Protein AF-A0A531MGF4-F1 (afdb_monomer)

Radius of gyration: 29.0 Å; Cα contacts (8 Å, |Δi|>4): 27; chains: 1; bounding box: 57×48×81 Å

Sequence (120 aa):
MGFFDFGTIFFLIAAVVIFFQLRNVLGRRTGSERPPFDPYTAARTDKDATQKPENVVSLPRKRLPGEAAPADAYAAIDAFAKPDTDLNKGLRAIKDNDPSFDPKGFVDGAKMAYEMIVMA

pLDDT: mean 77.33, std 18.38, range [39.91, 96.94]

Solvent-accessible surface area (backbone atoms only — not comparable to full-atom values): 7934 Å² total; per-residue (Å²): 142,87,85,82,46,71,67,61,54,51,52,51,53,51,51,53,52,51,54,53,48,52,58,58,56,80,68,54,76,73,86,74,69,72,76,77,85,66,80,72,73,77,61,76,81,74,76,95,73,81,93,74,84,82,80,76,73,75,68,84,70,80,75,63,94,84,69,79,69,61,77,72,79,46,45,70,47,48,75,72,30,59,76,92,36,72,67,26,53,53,54,49,57,49,34,76,77,35,83,82,65,49,73,65,65,49,52,56,51,50,52,54,51,51,52,54,61,72,74,100

Foldseek 3Di:
DDDVPPVVVVVVVVVVVVVVVVVVVVPDPPPPPDPPPDPPVVPPPDDPDDDDDDPCPPDPDLDDPPDDDDPVQLPQLCVVDPPPDPSSVVQVVVCNVPVVDHPVVVVVVVVVVVVVVVVD

Mean predicted aligned error: 19.96 Å

Structure (mmCIF, N/CA/C/O backbone):
data_AF-A0A531MGF4-F1
#
_entry.id   AF-A0A531MGF4-F1
#
loop_
_atom_site.group_PDB
_atom_site.id
_atom_site.type_symbol
_atom_site.label_atom_id
_atom_site.label_alt_id
_atom_site.label_comp_id
_atom_site.label_asym_id
_atom_site.label_entity_id
_atom_site.label_seq_id
_atom_site.pdbx_PDB_ins_code
_atom_site.Cartn_x
_atom_site.Cartn_y
_atom_site.Cartn_z
_atom_site.occupancy
_atom_site.B_iso_or_equiv
_atom_site.auth_seq_id
_atom_site.auth_comp_id
_atom_site.auth_asym_id
_atom_site.auth_atom_id
_atom_site.pdbx_PDB_model_num
ATOM 1 N N . MET A 1 1 ? 39.529 -25.873 -45.473 1.00 54.56 1 MET A N 1
ATOM 2 C CA . MET A 1 1 ? 40.496 -25.569 -44.395 1.00 54.56 1 MET A CA 1
ATOM 3 C C . MET A 1 1 ? 40.738 -24.071 -44.405 1.00 54.56 1 MET A C 1
ATOM 5 O O . MET A 1 1 ? 41.550 -23.615 -45.191 1.00 54.56 1 MET A O 1
ATOM 9 N N . GLY A 1 2 ? 39.986 -23.309 -43.615 1.00 63.53 2 GLY A N 1
ATOM 10 C CA . GLY A 1 2 ? 40.186 -21.861 -43.521 1.00 63.53 2 GLY A CA 1
ATOM 11 C C . GLY A 1 2 ? 38.894 -21.138 -43.194 1.00 63.53 2 GLY A C 1
ATOM 12 O O . GLY A 1 2 ? 38.211 -20.722 -44.111 1.00 63.53 2 GLY A O 1
ATOM 13 N N . PHE A 1 3 ? 38.552 -21.039 -41.907 1.00 57.94 3 PHE A N 1
ATOM 14 C CA . PHE A 1 3 ? 37.487 -20.142 -41.425 1.00 57.94 3 PHE A CA 1
ATOM 15 C C . PHE A 1 3 ? 37.781 -19.581 -40.020 1.00 57.94 3 PHE A C 1
ATOM 17 O O . PHE A 1 3 ? 36.879 -19.147 -39.314 1.00 57.94 3 PHE A O 1
ATOM 24 N N . PHE A 1 4 ? 39.055 -19.572 -39.616 1.00 64.19 4 PHE A N 1
ATOM 25 C CA . PHE A 1 4 ? 39.539 -18.750 -38.505 1.00 64.19 4 PHE A CA 1
ATOM 26 C C . PHE A 1 4 ? 40.368 -17.615 -39.097 1.00 64.19 4 PHE A C 1
ATOM 28 O O . PHE A 1 4 ? 41.588 -17.575 -38.961 1.00 64.19 4 PHE A O 1
ATOM 35 N N . ASP A 1 5 ? 39.695 -16.738 -39.839 1.00 77.56 5 ASP A N 1
ATOM 36 C CA . ASP A 1 5 ? 40.321 -15.520 -40.332 1.00 77.56 5 ASP A CA 1
ATOM 37 C C . ASP A 1 5 ? 40.603 -14.579 -39.159 1.00 77.56 5 ASP A C 1
ATOM 39 O O . ASP A 1 5 ? 39.842 -14.525 -38.183 1.00 77.56 5 ASP A O 1
ATOM 43 N N . PHE A 1 6 ? 41.683 -13.804 -39.263 1.00 81.19 6 PHE A N 1
ATOM 44 C CA . PHE A 1 6 ? 42.061 -12.829 -38.234 1.00 81.19 6 PHE A CA 1
ATOM 45 C C . PHE A 1 6 ? 40.904 -11.878 -37.888 1.00 81.19 6 PHE A C 1
ATOM 47 O O . PHE A 1 6 ? 40.739 -11.510 -36.725 1.00 81.19 6 PHE A O 1
ATOM 54 N N . GLY A 1 7 ? 40.055 -11.547 -38.868 1.00 87.38 7 GLY A N 1
ATOM 55 C CA . GLY A 1 7 ? 38.846 -10.751 -38.655 1.00 87.38 7 GLY A CA 1
ATOM 56 C C . GLY A 1 7 ? 37.841 -11.419 -37.713 1.00 87.38 7 GLY A C 1
ATOM 57 O O . GLY A 1 7 ? 37.365 -10.788 -36.772 1.00 87.38 7 GLY A O 1
ATOM 58 N N . THR A 1 8 ? 37.552 -12.708 -37.899 1.00 86.94 8 THR A N 1
ATOM 59 C CA . THR A 1 8 ? 36.603 -13.454 -37.055 1.00 86.94 8 THR A CA 1
ATOM 60 C C . THR A 1 8 ? 37.102 -13.563 -35.616 1.00 86.94 8 THR A C 1
ATOM 62 O O . THR A 1 8 ? 36.329 -13.383 -34.677 1.00 86.94 8 THR A O 1
ATOM 65 N N . ILE A 1 9 ? 38.405 -13.793 -35.434 1.00 89.00 9 ILE A N 1
ATOM 66 C CA . ILE A 1 9 ? 39.040 -13.849 -34.109 1.00 89.00 9 ILE A CA 1
ATOM 67 C C . ILE A 1 9 ? 38.978 -12.479 -33.423 1.00 89.00 9 ILE A C 1
ATOM 69 O O . ILE A 1 9 ? 38.635 -12.399 -32.244 1.00 89.00 9 ILE A O 1
ATOM 73 N N . PHE A 1 10 ? 39.241 -11.396 -34.160 1.00 92.56 10 PHE A N 1
ATOM 74 C CA . PHE A 1 10 ? 39.145 -10.034 -33.637 1.00 92.56 10 PHE A CA 1
ATOM 75 C C . PHE A 1 10 ? 37.727 -9.698 -33.157 1.00 92.56 10 PHE A C 1
ATOM 77 O O . PHE A 1 10 ? 37.557 -9.213 -32.038 1.00 92.56 10 PHE A O 1
ATOM 84 N N . PHE A 1 11 ? 36.699 -10.016 -33.951 1.00 92.19 11 PHE A N 1
ATOM 85 C CA . PHE A 1 11 ? 35.303 -9.802 -33.556 1.00 92.19 11 PHE A CA 1
ATOM 86 C C . PHE A 1 11 ? 34.894 -10.639 -32.342 1.00 92.19 11 PHE A C 1
ATOM 88 O O . PHE A 1 11 ? 34.156 -10.149 -31.491 1.00 92.19 11 PHE A O 1
ATOM 95 N N . LEU A 1 12 ? 35.396 -11.870 -32.223 1.00 93.81 12 LEU A N 1
ATOM 96 C CA . LEU A 1 12 ? 35.131 -12.727 -31.069 1.00 93.81 12 LEU A CA 1
ATOM 97 C C . LEU A 1 12 ? 35.726 -12.117 -29.791 1.00 93.81 12 LEU A C 1
ATOM 99 O O . LEU A 1 12 ? 35.028 -11.986 -28.786 1.00 93.81 12 LEU A O 1
ATOM 103 N N . ILE A 1 13 ? 36.980 -11.659 -29.845 1.00 94.62 13 ILE A N 1
ATOM 104 C CA . ILE A 1 13 ? 37.631 -10.973 -28.720 1.00 94.62 13 ILE A CA 1
ATOM 105 C C . ILE A 1 13 ? 36.874 -9.686 -28.364 1.00 94.62 13 ILE A C 1
ATOM 107 O O . ILE A 1 13 ? 36.563 -9.465 -27.194 1.00 94.62 13 ILE A O 1
ATOM 111 N N . ALA A 1 14 ? 36.520 -8.862 -29.356 1.00 95.44 14 ALA A N 1
ATOM 112 C CA . ALA A 1 14 ? 35.760 -7.632 -29.139 1.00 95.44 14 ALA A CA 1
ATOM 113 C C . ALA A 1 14 ? 34.397 -7.904 -28.480 1.00 95.44 14 ALA A C 1
ATOM 115 O O . ALA A 1 14 ? 34.033 -7.227 -27.518 1.00 95.44 14 ALA A O 1
ATOM 116 N N . ALA A 1 15 ? 33.671 -8.928 -28.937 1.00 94.81 15 ALA A N 1
ATOM 117 C CA . ALA A 1 15 ? 32.393 -9.328 -28.355 1.00 94.81 15 ALA A CA 1
ATOM 118 C C . ALA A 1 15 ? 32.539 -9.725 -26.877 1.00 94.81 15 ALA A C 1
ATOM 120 O O . ALA A 1 15 ? 31.775 -9.251 -26.037 1.00 94.81 15 ALA A O 1
ATOM 121 N N . VAL A 1 16 ? 33.550 -10.530 -26.535 1.00 94.44 16 VAL A N 1
ATOM 122 C CA . VAL A 1 16 ? 33.825 -10.934 -25.143 1.00 94.44 16 VAL A CA 1
ATOM 123 C C . VAL A 1 16 ? 34.143 -9.722 -24.262 1.00 94.44 16 VAL A C 1
ATOM 125 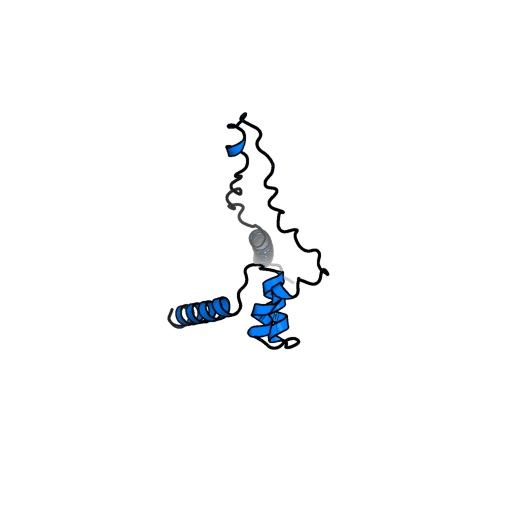O O . VAL A 1 16 ? 33.606 -9.610 -23.158 1.00 94.44 16 VAL A O 1
ATOM 128 N N . VAL A 1 17 ? 34.963 -8.787 -24.749 1.00 93.25 17 VAL A N 1
ATOM 129 C CA . VAL A 1 17 ? 35.316 -7.558 -24.019 1.00 93.25 17 VAL A CA 1
ATOM 130 C C . VAL A 1 17 ? 34.081 -6.694 -23.756 1.00 93.25 17 VAL A C 1
ATOM 132 O O . VAL A 1 17 ? 33.887 -6.246 -22.625 1.00 93.25 17 VAL A O 1
ATOM 135 N N . ILE A 1 18 ? 33.216 -6.507 -24.757 1.00 92.31 18 ILE A N 1
ATOM 136 C CA . ILE A 1 18 ? 31.967 -5.743 -24.617 1.00 92.31 18 ILE A CA 1
ATOM 137 C C . ILE A 1 18 ? 31.054 -6.389 -23.568 1.00 92.31 18 ILE A C 1
ATOM 139 O O . ILE A 1 18 ? 30.588 -5.703 -22.658 1.00 92.31 18 ILE A O 1
ATOM 143 N N . PHE A 1 19 ? 30.838 -7.707 -23.629 1.00 92.50 19 PHE A N 1
ATOM 144 C CA . PHE A 1 19 ? 30.024 -8.423 -22.639 1.00 92.50 19 PHE A CA 1
ATOM 145 C C . PHE A 1 19 ? 30.577 -8.282 -21.214 1.00 92.50 19 PHE A C 1
ATOM 147 O O . PHE A 1 19 ? 29.818 -8.044 -20.270 1.00 92.50 19 PHE A O 1
ATOM 154 N N . PHE A 1 20 ? 31.897 -8.383 -21.047 1.00 89.50 20 PHE A N 1
ATOM 155 C CA . PHE A 1 20 ? 32.544 -8.215 -19.747 1.00 89.50 20 PHE A CA 1
ATOM 156 C C . PHE A 1 20 ? 32.405 -6.780 -19.217 1.00 89.50 20 PHE A C 1
ATOM 158 O O . PHE A 1 20 ? 32.139 -6.570 -18.031 1.00 89.50 20 PHE A O 1
ATOM 165 N N . GLN A 1 21 ? 32.519 -5.783 -20.096 1.00 84.25 21 GLN A N 1
ATOM 166 C CA . GLN A 1 21 ? 32.358 -4.376 -19.743 1.00 84.25 21 GLN A CA 1
ATOM 167 C C . GLN A 1 21 ? 30.913 -4.055 -19.339 1.00 84.25 21 GLN A C 1
ATOM 169 O O . GLN A 1 21 ? 30.702 -3.437 -18.296 1.00 84.25 21 GLN A O 1
ATOM 174 N N . LEU A 1 22 ? 29.919 -4.553 -20.080 1.00 86.69 22 LEU A N 1
ATOM 175 C CA . LEU A 1 22 ? 28.500 -4.421 -19.731 1.00 86.69 22 LEU A CA 1
ATOM 176 C C . LEU A 1 22 ? 28.192 -5.056 -18.370 1.00 86.69 22 LEU A C 1
ATOM 178 O O . LEU A 1 22 ? 27.515 -4.446 -17.540 1.00 86.69 22 LEU A O 1
ATOM 182 N N . ARG A 1 23 ? 28.750 -6.242 -18.090 1.00 82.06 23 ARG A N 1
ATOM 183 C CA . ARG A 1 23 ? 28.609 -6.896 -16.780 1.00 82.06 23 ARG A CA 1
ATOM 184 C C . ARG A 1 23 ? 29.204 -6.057 -15.648 1.00 82.06 23 ARG A C 1
ATOM 186 O O . ARG A 1 23 ? 28.613 -6.000 -14.570 1.00 82.06 23 ARG A O 1
ATOM 193 N N . ASN A 1 24 ? 30.345 -5.413 -15.885 1.00 73.38 24 ASN A N 1
ATOM 194 C CA . ASN A 1 24 ? 31.033 -4.584 -14.895 1.00 73.38 24 ASN A CA 1
ATOM 195 C C . ASN A 1 24 ? 30.324 -3.235 -14.656 1.00 73.38 24 ASN A C 1
ATOM 197 O O . ASN A 1 24 ? 30.424 -2.685 -13.563 1.00 73.38 24 ASN A O 1
ATOM 201 N N . VAL A 1 25 ? 29.581 -2.716 -15.640 1.00 72.94 25 VAL A N 1
ATOM 202 C CA . VAL A 1 25 ? 28.804 -1.469 -15.518 1.00 72.94 25 VAL A CA 1
ATOM 203 C C . VAL A 1 25 ? 27.448 -1.703 -14.839 1.00 72.94 25 VAL A C 1
ATOM 205 O O . VAL A 1 25 ? 27.065 -0.907 -13.987 1.00 72.94 25 VAL A O 1
ATOM 208 N N . LEU A 1 26 ? 26.760 -2.824 -15.101 1.00 68.81 26 LEU A N 1
ATOM 209 C CA . LEU A 1 26 ? 25.457 -3.139 -14.478 1.00 68.81 26 LEU A CA 1
ATOM 210 C C . LEU A 1 26 ? 25.514 -3.380 -12.956 1.00 68.81 26 LEU A C 1
ATOM 212 O O . LEU A 1 26 ? 24.478 -3.396 -12.298 1.00 68.81 26 LEU A O 1
ATOM 216 N N . GLY A 1 27 ? 26.702 -3.606 -12.389 1.00 64.69 27 GLY A N 1
ATOM 217 C CA . GLY A 1 27 ? 26.892 -3.878 -10.959 1.00 64.69 27 GLY A CA 1
ATOM 218 C C . GLY A 1 27 ? 27.476 -2.719 -10.154 1.00 64.69 27 GLY A C 1
ATOM 219 O O . GLY A 1 27 ? 27.632 -2.840 -8.939 1.00 64.69 27 GLY A O 1
ATOM 220 N N . ARG A 1 28 ? 27.827 -1.600 -10.793 1.00 62.81 28 ARG A N 1
ATOM 221 C CA . ARG A 1 28 ? 28.439 -0.464 -10.106 1.00 62.81 28 ARG A CA 1
ATOM 222 C C . ARG A 1 28 ? 27.361 0.551 -9.806 1.00 62.81 28 ARG A C 1
ATOM 224 O O . ARG A 1 28 ? 27.102 1.452 -10.592 1.00 62.81 28 ARG A O 1
ATOM 231 N N . ARG A 1 29 ? 26.760 0.386 -8.626 1.00 61.34 29 ARG A N 1
ATOM 232 C CA . ARG A 1 29 ? 26.167 1.495 -7.879 1.00 61.34 29 ARG A CA 1
ATOM 233 C C . ARG A 1 29 ? 27.150 2.658 -7.979 1.00 61.34 29 ARG A C 1
ATOM 235 O O . ARG A 1 29 ? 28.240 2.592 -7.414 1.00 61.34 29 ARG A O 1
ATOM 242 N N . THR A 1 30 ? 26.825 3.650 -8.797 1.00 59.59 30 THR A N 1
ATOM 243 C CA . THR A 1 30 ? 27.564 4.902 -8.874 1.00 59.59 30 THR A CA 1
ATOM 244 C C . THR A 1 30 ? 27.568 5.457 -7.458 1.00 59.59 30 THR A C 1
ATOM 246 O O . THR A 1 30 ? 26.520 5.853 -6.955 1.00 59.59 30 THR A O 1
ATOM 249 N N . GLY A 1 31 ? 28.718 5.366 -6.785 1.00 63.03 31 GLY A N 1
ATOM 250 C CA . GLY A 1 31 ? 28.946 5.779 -5.399 1.00 63.03 31 GLY A CA 1
ATOM 251 C C . GLY A 1 31 ? 28.921 7.297 -5.246 1.00 63.03 31 GLY A C 1
ATOM 252 O O . GLY A 1 31 ? 29.875 7.898 -4.771 1.00 63.03 31 GL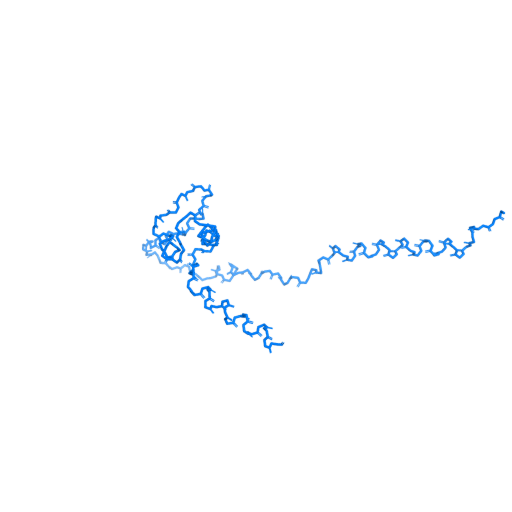Y A O 1
ATOM 253 N N . SER A 1 32 ? 27.834 7.906 -5.701 1.00 54.38 32 SER A N 1
ATOM 254 C CA . SER A 1 32 ? 27.463 9.306 -5.528 1.00 54.38 32 SER A CA 1
ATOM 255 C C . SER A 1 32 ? 26.309 9.414 -4.533 1.00 54.38 32 SER A C 1
ATOM 257 O O . SER A 1 32 ? 25.546 10.376 -4.559 1.00 54.38 32 SER A O 1
ATOM 259 N N . GLU A 1 33 ? 26.142 8.411 -3.672 1.00 61.00 33 GLU A N 1
ATOM 260 C CA . GLU A 1 33 ? 25.307 8.561 -2.495 1.00 61.00 33 GLU A CA 1
ATOM 261 C C . GLU A 1 33 ? 26.031 9.549 -1.587 1.00 61.00 33 GLU A C 1
ATOM 263 O O . GLU A 1 33 ? 27.106 9.277 -1.049 1.00 61.00 33 GLU A O 1
ATOM 268 N N . ARG A 1 34 ? 25.464 10.756 -1.506 1.00 61.94 34 ARG A N 1
ATOM 269 C CA . ARG A 1 34 ? 25.826 11.775 -0.525 1.00 61.94 34 ARG A CA 1
ATOM 270 C C . ARG A 1 34 ? 25.966 11.051 0.822 1.00 61.94 34 ARG A C 1
ATOM 272 O O . ARG A 1 34 ? 25.006 10.368 1.193 1.00 61.94 34 ARG A O 1
ATOM 279 N N . PRO A 1 35 ? 27.116 11.135 1.519 1.00 67.62 35 PRO A N 1
ATOM 280 C CA . PRO A 1 35 ? 27.247 10.493 2.817 1.00 67.62 35 PRO A CA 1
ATOM 281 C C . PRO A 1 35 ? 26.055 10.934 3.673 1.00 67.62 35 PRO A C 1
ATOM 283 O O . PRO A 1 35 ? 25.734 12.131 3.664 1.00 67.62 35 PRO A O 1
ATOM 286 N N . PRO A 1 36 ? 25.346 9.993 4.322 1.00 69.69 36 PRO A N 1
ATOM 287 C CA . PRO A 1 36 ? 24.204 10.326 5.151 1.00 69.69 36 PRO A CA 1
ATOM 288 C C . PRO A 1 36 ? 24.597 11.438 6.116 1.00 69.69 36 PRO A C 1
ATOM 290 O O . PRO A 1 36 ? 25.621 11.350 6.792 1.00 69.69 36 PRO A O 1
ATOM 293 N N . PHE A 1 37 ? 23.807 12.511 6.118 1.00 64.06 37 PHE A N 1
ATOM 294 C CA . PHE A 1 37 ? 23.930 13.581 7.094 1.00 64.06 37 PHE A CA 1
ATOM 295 C C . PHE A 1 37 ? 23.903 12.943 8.484 1.00 64.06 37 PHE A C 1
ATOM 297 O O . PHE A 1 37 ? 22.941 12.249 8.811 1.00 64.06 37 PHE A O 1
ATOM 304 N N . ASP A 1 38 ? 24.975 13.124 9.253 1.00 66.19 38 ASP A N 1
ATOM 305 C CA . ASP A 1 38 ? 25.094 12.622 10.619 1.00 66.19 38 ASP A CA 1
ATOM 306 C C . ASP A 1 38 ? 24.675 13.732 11.601 1.00 66.19 38 ASP A C 1
ATOM 308 O O . ASP A 1 38 ? 25.489 14.602 11.931 1.00 66.19 38 ASP A O 1
ATOM 312 N N . PRO A 1 39 ? 23.413 13.744 12.075 1.00 61.97 39 PRO A N 1
ATOM 313 C CA . PRO A 1 39 ? 22.917 14.748 13.012 1.00 61.97 39 PRO A CA 1
ATOM 314 C C . PRO A 1 39 ? 23.552 14.666 14.412 1.00 61.97 39 PRO A C 1
ATOM 316 O O . PRO A 1 39 ? 23.305 15.551 15.231 1.00 61.97 39 PRO A O 1
ATOM 319 N N . TYR A 1 40 ? 24.367 13.648 14.723 1.00 60.72 40 TYR A N 1
ATOM 320 C CA . TYR A 1 40 ? 24.909 13.440 16.072 1.00 60.72 40 TYR A CA 1
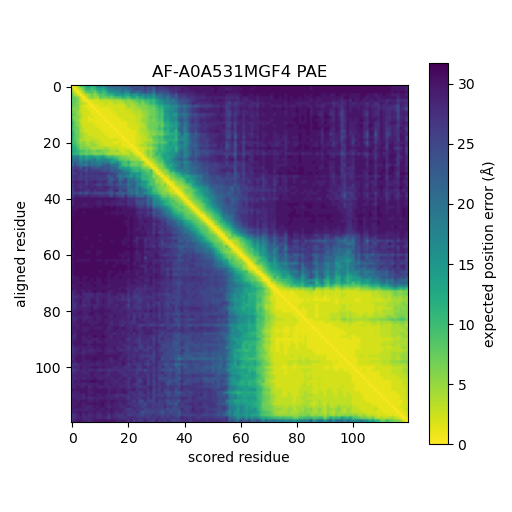ATOM 321 C C . TYR A 1 40 ? 26.276 14.081 16.323 1.00 60.72 40 TYR A C 1
ATOM 323 O O . TYR A 1 40 ? 26.708 14.159 17.475 1.00 60.72 40 TYR A O 1
ATOM 331 N N . THR A 1 41 ? 26.955 14.581 15.290 1.00 57.09 41 THR A N 1
ATOM 332 C CA . THR A 1 41 ? 28.245 15.274 15.464 1.00 57.09 41 THR A CA 1
ATOM 333 C C . THR A 1 41 ? 28.081 16.740 15.869 1.00 57.09 41 THR A C 1
ATOM 335 O O . THR A 1 41 ? 28.935 17.267 16.577 1.00 57.09 41 THR A O 1
ATOM 338 N N . ALA A 1 42 ? 26.956 17.376 15.526 1.00 52.47 42 ALA A N 1
ATOM 339 C CA . ALA A 1 42 ? 26.674 18.771 15.880 1.00 52.47 42 ALA A CA 1
ATOM 340 C C . ALA A 1 42 ? 26.189 18.971 17.331 1.00 52.47 42 ALA A C 1
ATOM 342 O O . ALA A 1 42 ? 26.191 20.090 17.831 1.00 52.47 42 ALA A O 1
ATOM 343 N N . ALA A 1 43 ? 25.783 17.902 18.025 1.00 55.88 43 ALA A N 1
ATOM 344 C CA . ALA A 1 43 ? 25.185 17.993 19.361 1.00 55.88 43 ALA A CA 1
ATOM 345 C C . ALA A 1 43 ? 26.187 17.850 20.523 1.00 55.88 43 ALA A C 1
ATOM 347 O O . ALA A 1 43 ? 25.781 17.895 21.681 1.00 55.88 43 ALA A O 1
ATOM 348 N N . ARG A 1 44 ? 27.484 17.645 20.251 1.00 52.56 44 ARG A N 1
ATOM 349 C CA . ARG A 1 44 ? 28.482 17.357 21.301 1.00 52.56 44 ARG A CA 1
ATOM 350 C C . ARG A 1 44 ? 29.195 18.578 21.884 1.00 52.56 44 ARG A C 1
ATOM 352 O O . ARG A 1 44 ? 30.068 18.385 22.724 1.00 52.56 44 ARG A O 1
ATOM 359 N N . THR A 1 45 ? 28.849 19.800 21.483 1.00 51.72 45 THR A N 1
ATOM 360 C CA . THR A 1 45 ? 29.560 20.994 21.983 1.00 51.72 45 THR A CA 1
ATOM 361 C C . THR A 1 45 ? 28.777 21.811 23.006 1.00 51.72 45 THR A C 1
ATOM 363 O O . THR A 1 45 ? 29.400 22.545 23.759 1.00 51.72 45 THR A O 1
ATOM 366 N N . ASP A 1 46 ? 27.466 21.615 23.159 1.00 52.62 46 ASP A N 1
ATOM 367 C CA . ASP A 1 46 ? 26.686 22.425 24.097 1.00 52.62 46 ASP A CA 1
ATOM 368 C C . ASP A 1 46 ? 25.797 21.562 24.993 1.00 52.62 46 ASP A C 1
ATOM 370 O O . ASP A 1 46 ? 24.779 21.041 24.534 1.00 52.62 46 ASP A O 1
ATOM 374 N N . LYS A 1 47 ? 26.166 21.496 26.283 1.00 45.47 47 LYS A N 1
ATOM 375 C CA . LYS A 1 47 ? 25.301 21.454 27.489 1.00 45.47 47 LYS A CA 1
ATOM 376 C C . LYS A 1 47 ? 25.791 20.486 28.569 1.00 45.47 47 LYS A C 1
ATOM 378 O O . LYS A 1 47 ? 25.129 19.513 28.918 1.00 45.47 47 LYS A O 1
ATOM 383 N N . ASP A 1 48 ? 26.879 20.890 29.218 1.00 48.28 48 ASP A N 1
ATOM 384 C CA . ASP A 1 48 ? 26.855 20.992 30.678 1.00 48.28 48 ASP A CA 1
ATOM 385 C C . ASP A 1 48 ? 25.743 21.981 31.065 1.00 48.28 48 ASP A C 1
ATOM 387 O O . ASP A 1 48 ? 25.919 23.186 30.909 1.00 48.28 48 ASP A O 1
ATOM 391 N N . ALA A 1 49 ? 24.575 21.487 31.487 1.00 45.81 49 ALA A N 1
ATOM 392 C CA . ALA A 1 49 ? 23.637 22.216 32.350 1.00 45.81 49 ALA A CA 1
ATOM 393 C C . ALA A 1 49 ? 22.391 21.372 32.682 1.00 45.81 49 ALA A C 1
ATOM 395 O O . ALA A 1 49 ? 21.446 21.278 31.902 1.00 45.81 49 ALA A O 1
ATOM 396 N N . THR A 1 50 ? 22.367 20.914 33.934 1.00 39.91 50 THR A N 1
ATOM 397 C CA . THR A 1 50 ? 21.180 20.930 34.806 1.00 39.91 50 THR A CA 1
ATOM 398 C C . THR A 1 50 ? 20.170 19.782 34.673 1.00 39.91 50 THR A C 1
ATOM 400 O O . THR A 1 50 ? 19.294 19.743 33.815 1.00 39.91 50 THR A O 1
ATOM 403 N N . GLN A 1 51 ? 20.253 18.900 35.672 1.00 48.94 51 GLN A N 1
ATOM 404 C CA . GLN A 1 51 ? 19.263 17.913 36.101 1.00 48.94 51 GLN A CA 1
ATOM 405 C C . GLN A 1 51 ? 17.833 18.485 36.186 1.00 48.94 51 GLN A C 1
ATOM 407 O O . GLN A 1 51 ? 17.618 19.489 36.864 1.00 48.94 51 GLN A O 1
ATOM 412 N N . LYS A 1 52 ? 16.852 17.784 35.597 1.00 42.69 52 LYS A N 1
ATOM 413 C CA . LYS A 1 52 ? 15.421 17.762 35.978 1.00 42.69 52 LYS A CA 1
ATOM 414 C C . LYS A 1 52 ? 14.805 16.408 35.565 1.00 42.69 52 LYS A C 1
ATOM 416 O O . LYS A 1 52 ? 15.320 15.793 34.634 1.00 42.69 52 LYS A O 1
ATOM 421 N N . PRO A 1 53 ? 13.780 15.913 36.288 1.00 45.97 53 PRO A N 1
ATOM 422 C CA . PRO A 1 53 ? 13.422 14.496 36.329 1.00 45.97 53 PRO A CA 1
ATOM 423 C C . PRO A 1 53 ? 12.872 13.996 34.995 1.00 45.97 53 PRO A C 1
ATOM 425 O O . PRO A 1 53 ? 12.146 14.699 34.294 1.00 45.97 53 PRO A O 1
ATOM 428 N N . GLU A 1 54 ? 13.250 12.764 34.676 1.00 54.12 54 GLU A N 1
ATOM 429 C CA . GLU A 1 54 ? 12.950 12.070 33.436 1.00 54.12 54 GLU A CA 1
ATOM 430 C C . GLU A 1 54 ? 11.441 12.012 33.162 1.00 54.12 54 GLU A C 1
ATOM 432 O O . GLU A 1 54 ? 10.697 11.273 33.806 1.00 54.12 54 GLU A O 1
ATOM 437 N N . ASN A 1 55 ? 10.986 12.738 32.141 1.00 56.19 55 ASN A N 1
ATOM 438 C CA . ASN A 1 55 ? 9.785 12.339 31.422 1.00 56.19 55 ASN A CA 1
ATOM 439 C C . ASN A 1 55 ? 10.211 11.265 30.420 1.00 56.19 55 ASN A C 1
ATOM 441 O O . ASN A 1 55 ? 10.560 11.562 29.275 1.00 56.19 55 ASN A O 1
ATOM 445 N N . VAL A 1 56 ? 10.281 10.023 30.902 1.00 55.94 56 VAL A N 1
ATOM 446 C CA . VAL A 1 56 ? 10.608 8.851 30.092 1.00 55.94 56 VAL A CA 1
ATOM 447 C C . VAL A 1 56 ? 9.444 8.619 29.129 1.00 55.94 56 VAL A C 1
ATOM 449 O O . VAL A 1 56 ? 8.519 7.853 29.401 1.00 55.94 56 VAL A O 1
ATOM 452 N N . VAL A 1 57 ? 9.464 9.301 27.984 1.00 62.03 57 VAL A N 1
ATOM 453 C CA . VAL A 1 57 ? 8.629 8.920 26.848 1.00 62.03 57 VAL A CA 1
ATOM 454 C C . VAL A 1 57 ? 9.100 7.530 26.455 1.00 62.03 57 VAL A C 1
ATOM 456 O O . VAL A 1 57 ? 10.200 7.349 25.933 1.00 62.03 57 VAL A O 1
ATOM 459 N N . SER A 1 58 ? 8.287 6.532 26.792 1.00 54.72 58 SER A N 1
ATOM 460 C CA . SER A 1 58 ? 8.536 5.150 26.417 1.00 54.72 58 SER A CA 1
ATOM 461 C C . SER A 1 58 ? 8.631 5.107 24.899 1.00 54.72 58 SER A C 1
ATOM 463 O O . SER A 1 58 ? 7.631 5.297 24.206 1.00 54.72 58 SER A O 1
ATOM 465 N N . LEU A 1 59 ? 9.848 4.920 24.384 1.00 58.03 59 LEU A N 1
ATOM 466 C CA . LEU A 1 59 ? 10.070 4.725 22.958 1.00 58.03 59 LEU A CA 1
ATOM 467 C C . LEU A 1 59 ? 9.129 3.605 22.499 1.00 58.03 59 LEU A C 1
ATOM 469 O O . LEU A 1 59 ? 9.090 2.569 23.176 1.00 58.03 59 LEU A O 1
ATOM 473 N N . PRO A 1 60 ? 8.381 3.782 21.391 1.00 58.53 60 PRO A N 1
ATOM 474 C CA . PRO A 1 60 ? 7.562 2.724 20.827 1.00 58.53 60 PRO A CA 1
ATOM 475 C C . PRO A 1 60 ? 8.450 1.502 20.633 1.00 58.53 60 PRO A C 1
ATOM 477 O O . PRO A 1 60 ? 9.339 1.476 19.779 1.00 58.53 60 PRO A O 1
ATOM 480 N N . ARG A 1 61 ? 8.282 0.512 21.510 1.00 59.62 61 ARG A N 1
ATOM 481 C CA . ARG A 1 61 ? 9.079 -0.702 21.477 1.00 59.62 61 ARG A CA 1
ATOM 482 C C . ARG A 1 61 ? 8.730 -1.369 20.156 1.00 59.62 61 ARG A C 1
ATOM 484 O O . ARG A 1 61 ? 7.573 -1.725 19.938 1.00 59.62 61 ARG A O 1
ATOM 491 N N . LYS A 1 62 ? 9.710 -1.435 19.249 1.00 53.69 62 LYS A N 1
ATOM 492 C CA . LYS A 1 62 ? 9.594 -2.128 17.964 1.00 53.69 62 LYS A CA 1
ATOM 493 C C . LYS A 1 62 ? 9.018 -3.511 18.264 1.00 53.69 62 LYS A C 1
ATOM 495 O O . LYS A 1 62 ? 9.667 -4.295 18.957 1.00 53.69 62 LYS A O 1
ATOM 500 N N . ARG A 1 63 ? 7.760 -3.732 17.867 1.00 56.03 63 ARG A N 1
ATOM 501 C CA . ARG A 1 63 ? 7.008 -4.933 18.241 1.00 56.03 63 ARG A CA 1
ATOM 502 C C . ARG A 1 63 ? 7.757 -6.149 17.717 1.00 56.03 63 ARG A C 1
ATOM 504 O O . ARG A 1 63 ? 8.180 -6.163 16.561 1.00 56.03 63 ARG A O 1
ATOM 511 N N . LEU A 1 64 ? 7.949 -7.139 18.584 1.00 56.03 64 LEU A N 1
ATOM 512 C CA . LEU A 1 64 ? 8.392 -8.449 18.136 1.00 56.03 64 LEU A CA 1
ATOM 513 C C . LEU A 1 64 ? 7.252 -9.067 17.307 1.00 56.03 64 LEU A C 1
ATOM 515 O O . LEU A 1 64 ? 6.087 -8.928 17.692 1.00 56.03 64 LEU A O 1
ATOM 519 N N . PRO A 1 65 ? 7.557 -9.729 16.181 1.00 43.59 65 PRO A N 1
ATOM 520 C CA . PRO A 1 65 ? 6.544 -10.431 15.407 1.00 43.59 65 PRO A CA 1
ATOM 521 C C . PRO A 1 65 ? 5.913 -11.526 16.279 1.00 43.59 65 PRO A C 1
ATOM 523 O O . PRO A 1 65 ? 6.601 -12.462 16.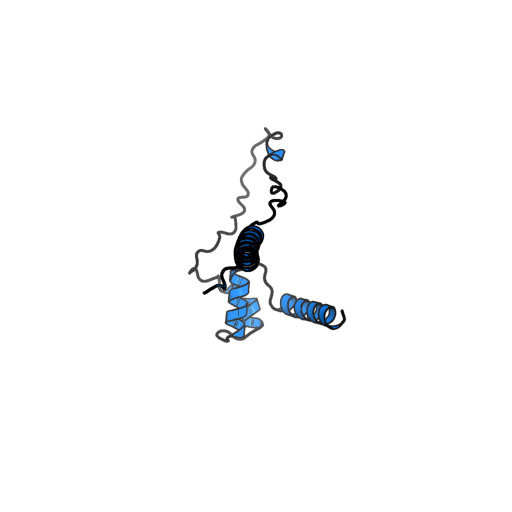679 1.00 43.59 65 PRO A O 1
ATOM 526 N N . GLY A 1 66 ? 4.624 -11.377 16.602 1.00 55.38 66 GLY A N 1
ATOM 527 C CA . GLY A 1 66 ? 3.854 -12.338 17.403 1.00 55.38 66 GLY A CA 1
ATOM 528 C C . GLY A 1 66 ? 3.080 -11.748 18.587 1.00 55.38 66 GLY A C 1
ATOM 529 O O . GLY A 1 66 ? 2.199 -12.426 19.107 1.00 55.38 66 GLY A O 1
ATOM 530 N N . GLU A 1 67 ? 3.344 -10.501 18.990 1.00 54.47 67 GLU A N 1
ATOM 531 C CA . GLU A 1 67 ? 2.549 -9.849 20.038 1.00 54.47 67 GLU A CA 1
ATOM 532 C C . GLU A 1 67 ? 1.227 -9.339 19.447 1.00 54.47 67 GLU A C 1
ATOM 534 O O . GLU A 1 67 ? 1.229 -8.488 18.550 1.00 54.47 67 GLU A O 1
ATOM 539 N N . ALA A 1 68 ? 0.097 -9.856 19.939 1.00 58.38 68 ALA A N 1
ATOM 540 C CA . ALA A 1 68 ? -1.222 -9.386 19.534 1.00 58.38 68 ALA A CA 1
ATOM 541 C C . ALA A 1 68 ? -1.326 -7.879 19.803 1.00 58.38 68 ALA A C 1
ATOM 543 O O . ALA A 1 68 ? -1.103 -7.416 20.923 1.00 58.38 68 ALA A O 1
ATOM 544 N N . ALA A 1 69 ? -1.640 -7.093 18.769 1.00 59.97 69 ALA A N 1
ATOM 545 C CA . ALA A 1 69 ? -1.872 -5.673 18.971 1.00 59.97 69 ALA A CA 1
ATOM 546 C C . ALA A 1 69 ? -3.004 -5.476 19.993 1.00 59.97 69 ALA A C 1
ATOM 548 O O . ALA A 1 69 ? -3.957 -6.264 19.989 1.00 59.97 69 ALA A O 1
ATOM 549 N N . PRO A 1 70 ? -2.950 -4.423 20.832 1.00 64.12 70 PRO A N 1
ATOM 550 C CA . PRO A 1 70 ? -4.093 -4.077 21.666 1.00 64.12 70 PRO A CA 1
ATOM 551 C C . PRO A 1 70 ? -5.328 -3.965 20.768 1.00 64.12 70 PRO A C 1
ATOM 553 O O . PRO A 1 70 ? -5.217 -3.438 19.663 1.00 64.12 70 PRO A O 1
ATOM 556 N N . ALA A 1 71 ? -6.478 -4.476 21.215 1.00 61.28 71 ALA A N 1
ATOM 557 C CA . ALA A 1 71 ? -7.706 -4.550 20.410 1.00 61.28 71 ALA A CA 1
ATOM 558 C C . ALA A 1 71 ? -8.094 -3.202 19.765 1.00 61.28 71 ALA A C 1
ATOM 560 O O . ALA A 1 71 ? -8.675 -3.166 18.685 1.00 61.28 71 ALA A O 1
ATOM 561 N N . ASP A 1 72 ? -7.682 -2.096 20.386 1.00 74.00 72 ASP A N 1
ATOM 562 C CA . ASP A 1 72 ? -7.877 -0.729 19.904 1.00 74.00 72 ASP A CA 1
ATOM 563 C C . ASP A 1 72 ? -7.051 -0.382 18.645 1.00 74.00 72 ASP A C 1
ATOM 565 O O . ASP A 1 72 ? -7.445 0.439 17.821 1.00 74.00 72 ASP A O 1
ATOM 569 N N . ALA A 1 73 ? -5.911 -1.048 18.430 1.00 81.38 73 ALA A N 1
ATOM 570 C CA . ALA A 1 73 ? -4.999 -0.768 17.317 1.00 81.38 73 ALA A CA 1
ATOM 571 C C . ALA A 1 73 ? -5.621 -1.019 15.937 1.00 81.38 73 ALA A C 1
ATOM 573 O O . ALA A 1 73 ? -5.190 -0.418 14.950 1.00 81.38 73 ALA A O 1
ATOM 574 N N . TYR A 1 74 ? -6.618 -1.904 15.873 1.00 92.06 74 TYR A N 1
ATOM 575 C CA . TYR A 1 74 ? -7.304 -2.275 14.641 1.00 92.06 74 TYR A CA 1
ATOM 576 C C . TYR A 1 74 ? -8.762 -1.812 14.604 1.00 92.06 74 TYR A C 1
ATOM 578 O O . TYR A 1 74 ? -9.438 -2.073 13.615 1.00 92.06 74 TYR A O 1
ATOM 586 N N . ALA A 1 75 ? -9.243 -1.077 15.611 1.00 92.06 75 ALA A N 1
ATOM 587 C CA . ALA A 1 75 ? -10.639 -0.643 15.687 1.00 92.06 75 ALA A CA 1
ATOM 588 C C . ALA A 1 75 ? -11.080 0.154 14.445 1.00 92.06 75 ALA A C 1
ATOM 590 O O . ALA A 1 75 ? -12.146 -0.097 13.886 1.00 92.06 75 ALA A O 1
ATOM 591 N N . ALA A 1 76 ? -10.226 1.058 13.950 1.00 91.25 76 ALA A N 1
ATOM 592 C CA . ALA A 1 76 ? -10.485 1.810 12.719 1.00 91.25 76 ALA A CA 1
ATOM 593 C C . ALA A 1 76 ? -10.556 0.907 11.473 1.00 91.25 76 ALA A C 1
ATOM 595 O O . ALA A 1 76 ? -11.333 1.166 10.556 1.00 91.25 76 ALA A O 1
ATOM 596 N N . ILE A 1 77 ? -9.768 -0.171 11.446 1.00 95.19 77 ILE A N 1
ATOM 597 C CA . ILE A 1 77 ? -9.749 -1.144 10.34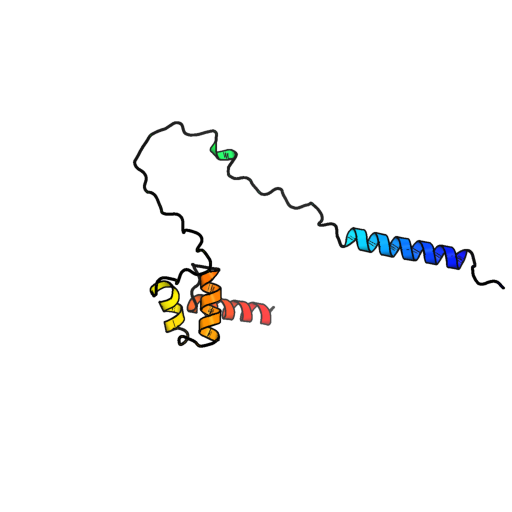8 1.00 95.19 77 ILE A CA 1
ATOM 598 C C . ILE A 1 77 ? -10.993 -2.027 10.401 1.00 95.19 77 ILE A C 1
ATOM 600 O O . ILE A 1 77 ? -11.609 -2.256 9.368 1.00 95.19 77 ILE A O 1
ATOM 604 N N . ASP A 1 78 ? -11.397 -2.462 11.591 1.00 94.19 78 ASP A N 1
ATOM 605 C CA . ASP A 1 78 ? -12.582 -3.300 11.805 1.00 94.19 78 ASP A CA 1
ATOM 606 C C . ASP A 1 78 ? -13.887 -2.550 11.544 1.00 94.19 78 ASP A C 1
ATOM 608 O O . ASP A 1 78 ? -14.860 -3.138 11.068 1.00 94.19 78 ASP A O 1
ATOM 612 N N . ALA A 1 79 ? -13.895 -1.238 11.789 1.00 93.69 79 ALA A N 1
ATOM 613 C CA . ALA A 1 79 ? -14.979 -0.356 11.379 1.00 93.69 79 ALA A CA 1
ATOM 614 C C . ALA A 1 79 ? -15.036 -0.163 9.851 1.00 93.69 79 ALA A C 1
ATOM 616 O O . ALA A 1 79 ? -16.120 0.020 9.298 1.00 93.69 79 ALA A O 1
ATOM 617 N N . PHE A 1 80 ? -13.889 -0.198 9.165 1.00 94.75 80 PHE A N 1
ATOM 618 C CA . PHE A 1 80 ? -13.800 0.024 7.719 1.00 94.75 80 PHE A CA 1
ATOM 619 C C . PHE A 1 80 ? -14.067 -1.247 6.899 1.00 94.75 80 PHE A C 1
ATOM 621 O O . PHE A 1 80 ? -14.744 -1.211 5.873 1.00 94.75 80 PHE A O 1
ATOM 628 N N . ALA A 1 81 ? -13.548 -2.385 7.351 1.00 95.62 81 ALA A N 1
ATOM 629 C CA . ALA A 1 81 ? -13.688 -3.684 6.715 1.00 95.62 81 ALA A CA 1
ATOM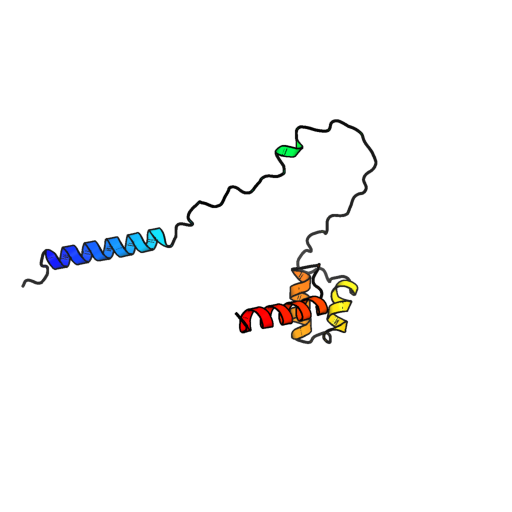 630 C C . ALA A 1 81 ? -13.969 -4.742 7.781 1.00 95.62 81 ALA A C 1
ATOM 632 O O . ALA A 1 81 ? -13.279 -4.803 8.795 1.00 95.62 81 ALA A O 1
ATOM 633 N N . LYS A 1 82 ? -14.946 -5.621 7.528 1.00 94.69 82 LYS A N 1
ATOM 634 C CA . LYS A 1 82 ? -15.308 -6.683 8.477 1.00 94.69 82 LYS A CA 1
ATOM 635 C C . LYS A 1 82 ? -14.077 -7.529 8.852 1.00 94.69 82 LYS A C 1
ATOM 637 O O . LYS A 1 82 ? -13.311 -7.871 7.939 1.00 94.69 82 LYS A O 1
ATOM 642 N N . PRO A 1 83 ? -13.909 -7.902 10.136 1.00 93.38 83 PRO A N 1
ATOM 643 C CA . PRO A 1 83 ? -12.853 -8.815 10.566 1.00 93.38 83 PRO A CA 1
ATOM 644 C C . PRO A 1 83 ? -12.810 -10.100 9.730 1.00 93.38 83 PRO A C 1
ATOM 646 O O . PRO A 1 83 ? -13.816 -10.514 9.153 1.00 93.38 83 PRO A O 1
ATOM 649 N N . ASP A 1 84 ? -11.623 -10.698 9.637 1.00 90.50 84 ASP A N 1
ATOM 650 C CA . ASP A 1 84 ? -11.327 -11.953 8.922 1.00 90.50 84 ASP A CA 1
ATOM 651 C C . ASP A 1 84 ? -11.497 -11.944 7.394 1.00 90.50 84 ASP A C 1
ATOM 653 O O . ASP A 1 84 ? -11.144 -12.922 6.727 1.00 90.50 84 ASP A O 1
ATOM 657 N N . THR A 1 85 ? -11.938 -10.830 6.809 1.00 96.81 85 THR A N 1
ATOM 658 C CA . THR A 1 85 ? -11.918 -10.637 5.353 1.00 96.81 85 THR A CA 1
ATOM 659 C C . THR A 1 85 ? -10.499 -10.406 4.835 1.00 96.81 85 THR A C 1
ATOM 661 O O . THR A 1 85 ? -9.636 -9.890 5.547 1.00 96.81 85 THR A O 1
ATOM 664 N N . ASP A 1 86 ? -10.249 -10.740 3.568 1.00 96.94 86 ASP A N 1
ATOM 665 C CA . ASP A 1 86 ? -8.930 -10.536 2.952 1.00 96.94 86 ASP A CA 1
ATOM 666 C C . ASP A 1 86 ? -8.534 -9.055 2.906 1.00 96.94 86 ASP A C 1
ATOM 668 O O . ASP A 1 86 ? -7.375 -8.713 3.140 1.00 96.94 86 ASP A O 1
ATOM 672 N N . LEU A 1 87 ? -9.513 -8.163 2.708 1.00 95.69 87 LEU A N 1
ATOM 673 C CA . LEU A 1 87 ? -9.306 -6.719 2.800 1.00 95.69 87 LEU A CA 1
ATOM 674 C C . LEU A 1 87 ? -8.852 -6.306 4.206 1.00 95.69 87 LEU A C 1
ATOM 676 O O . LEU A 1 87 ? -7.861 -5.596 4.345 1.00 95.69 87 LEU A O 1
ATOM 680 N N . ASN A 1 88 ? -9.548 -6.765 5.248 1.00 96.31 88 ASN A N 1
ATOM 681 C CA . ASN A 1 88 ? -9.198 -6.447 6.631 1.00 96.31 88 ASN A CA 1
ATOM 682 C C . ASN A 1 88 ? -7.790 -6.958 6.981 1.00 96.31 88 ASN A C 1
ATOM 684 O O . ASN A 1 88 ? -6.986 -6.197 7.517 1.00 96.31 88 ASN A O 1
ATOM 688 N N . LYS A 1 89 ? -7.441 -8.189 6.581 1.00 96.06 89 LYS A N 1
ATOM 689 C CA . LYS A 1 89 ? -6.086 -8.745 6.752 1.00 96.06 89 LYS A CA 1
ATOM 690 C C . LYS A 1 89 ? -5.020 -7.889 6.067 1.00 96.06 89 LYS A C 1
ATOM 692 O O . LYS A 1 89 ? -3.995 -7.594 6.677 1.00 96.06 89 LYS A O 1
ATOM 697 N N . GLY A 1 90 ? -5.270 -7.455 4.831 1.00 96.06 90 GLY A N 1
ATOM 698 C CA . GLY A 1 90 ? -4.364 -6.569 4.099 1.00 96.06 90 GLY A CA 1
ATOM 699 C C . GLY A 1 90 ? -4.169 -5.221 4.798 1.00 96.06 90 GLY A C 1
ATOM 700 O O . GLY A 1 90 ? -3.038 -4.783 4.990 1.00 96.06 90 GLY A O 1
ATOM 701 N N . LEU A 1 91 ? -5.256 -4.592 5.250 1.00 95.75 91 LEU A N 1
ATOM 702 C CA . LEU A 1 91 ? -5.200 -3.325 5.985 1.00 95.75 91 LEU A CA 1
ATOM 703 C C . LEU A 1 91 ? -4.444 -3.462 7.315 1.00 95.75 91 LEU A C 1
ATOM 705 O O . LEU A 1 91 ? -3.650 -2.587 7.661 1.00 95.75 91 LEU A O 1
ATOM 709 N N . ARG A 1 92 ? -4.640 -4.567 8.045 1.00 95.19 92 ARG A N 1
ATOM 710 C CA . ARG A 1 92 ? -3.889 -4.862 9.276 1.00 95.19 92 ARG A CA 1
ATOM 711 C C . ARG A 1 92 ? -2.398 -5.022 9.002 1.00 95.19 92 ARG A C 1
ATOM 713 O O . ARG A 1 92 ? -1.601 -4.414 9.705 1.00 95.19 92 ARG A O 1
ATOM 720 N N . ALA A 1 93 ? -2.028 -5.731 7.936 1.00 95.69 93 ALA A N 1
ATOM 721 C CA . ALA A 1 93 ? -0.629 -5.872 7.539 1.00 95.69 93 ALA A CA 1
ATOM 722 C C . ALA 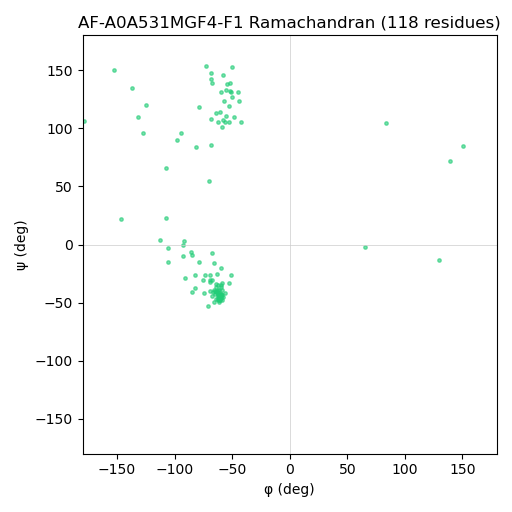A 1 93 ? 0.033 -4.514 7.239 1.00 95.69 93 ALA A C 1
ATOM 724 O O . ALA A 1 93 ? 1.197 -4.311 7.580 1.00 95.69 93 ALA A O 1
ATOM 725 N N . ILE A 1 94 ? -0.698 -3.561 6.648 1.00 95.19 94 ILE A N 1
ATOM 726 C CA . ILE A 1 94 ? -0.193 -2.192 6.464 1.00 95.19 94 ILE A CA 1
ATOM 727 C C . ILE A 1 94 ? -0.000 -1.513 7.825 1.00 95.19 94 ILE A C 1
ATOM 729 O O . ILE A 1 94 ? 1.088 -1.011 8.087 1.00 95.19 94 ILE A O 1
ATOM 733 N N . LYS A 1 95 ? -0.999 -1.555 8.717 1.00 93.75 95 LYS A N 1
ATOM 734 C CA . LYS A 1 95 ? -0.930 -0.965 10.071 1.00 93.75 95 LYS A CA 1
ATOM 735 C C . LYS A 1 95 ? 0.207 -1.526 10.926 1.00 93.75 95 LYS A C 1
ATOM 737 O O . LYS A 1 95 ? 0.790 -0.804 11.733 1.00 93.75 95 LYS A O 1
ATOM 742 N N . ASP A 1 96 ? 0.532 -2.801 10.746 1.00 92.81 96 ASP A N 1
ATOM 743 C CA . ASP A 1 96 ? 1.637 -3.457 11.446 1.00 92.81 96 ASP A CA 1
ATOM 744 C C . ASP A 1 96 ? 3.005 -2.913 11.006 1.00 92.81 96 ASP A C 1
ATOM 746 O O . ASP A 1 96 ? 3.937 -2.860 11.811 1.00 92.81 96 ASP A O 1
ATOM 750 N N . ASN A 1 97 ? 3.122 -2.475 9.748 1.00 94.38 97 ASN A N 1
ATOM 751 C CA . ASN A 1 97 ? 4.334 -1.863 9.196 1.00 94.38 97 ASN A CA 1
ATOM 752 C C . ASN A 1 97 ? 4.353 -0.331 9.348 1.00 94.38 97 ASN A C 1
ATOM 754 O O . ASN A 1 97 ? 5.427 0.255 9.476 1.00 94.38 97 ASN A O 1
ATOM 758 N N . ASP A 1 98 ? 3.182 0.305 9.374 1.00 93.62 98 ASP A N 1
ATOM 759 C CA . ASP A 1 98 ? 2.981 1.733 9.603 1.00 93.62 98 ASP A CA 1
ATOM 760 C C . ASP A 1 98 ? 1.957 1.959 10.734 1.00 93.62 98 ASP A C 1
ATOM 762 O O . ASP A 1 98 ? 0.745 2.002 10.497 1.00 93.62 98 ASP A O 1
ATOM 766 N N . PRO A 1 99 ? 2.421 2.173 11.979 1.00 91.62 99 PRO A N 1
ATOM 767 C CA . PRO A 1 99 ? 1.541 2.422 13.117 1.00 91.62 99 PRO A CA 1
ATOM 768 C C . PRO A 1 99 ? 0.653 3.663 12.971 1.00 91.62 99 PRO A C 1
ATOM 770 O O . PRO A 1 99 ? -0.366 3.759 13.659 1.00 91.62 99 PRO A O 1
ATOM 773 N N . SER A 1 100 ? 1.007 4.611 12.101 1.00 91.94 100 SER A N 1
ATOM 774 C CA . SER A 1 100 ? 0.231 5.831 11.857 1.00 91.94 100 SER A CA 1
ATOM 775 C C . SER A 1 100 ? -0.877 5.654 10.816 1.00 91.94 100 SER A C 1
ATOM 777 O O . SER A 1 100 ? -1.713 6.539 10.668 1.00 91.94 100 SER A O 1
ATOM 779 N N . PHE A 1 101 ? -0.942 4.490 10.164 1.00 95.38 101 PHE A N 1
ATOM 780 C CA . PHE A 1 101 ? -1.892 4.201 9.095 1.00 95.38 101 PHE A CA 1
ATOM 781 C C . PHE A 1 101 ? -3.360 4.413 9.505 1.00 95.38 101 PHE A C 1
ATOM 783 O O . PHE A 1 101 ? -3.804 3.910 10.546 1.00 95.38 101 PHE A O 1
ATOM 790 N N . ASP A 1 102 ? -4.113 5.105 8.645 1.00 94.88 102 ASP A N 1
ATOM 791 C CA . ASP A 1 102 ? -5.562 5.314 8.729 1.00 94.88 102 ASP A CA 1
ATOM 792 C C . ASP A 1 102 ? -6.244 4.856 7.421 1.00 94.88 102 ASP A C 1
ATOM 794 O O . ASP A 1 102 ? -5.948 5.413 6.358 1.00 94.88 102 ASP A O 1
ATOM 798 N N . PRO A 1 103 ? -7.168 3.873 7.461 1.00 95.44 103 PRO A N 1
ATOM 799 C CA . PRO A 1 103 ? -7.812 3.342 6.259 1.00 95.44 103 PRO A CA 1
ATOM 800 C C . PRO A 1 103 ? -8.565 4.388 5.434 1.00 95.44 103 PRO A C 1
ATOM 802 O O . PRO A 1 103 ? -8.523 4.343 4.205 1.00 95.44 103 PRO A O 1
ATOM 805 N N . LYS A 1 104 ? -9.257 5.328 6.091 1.00 94.50 104 LYS A N 1
ATOM 806 C CA . LYS A 1 104 ? -10.089 6.315 5.395 1.00 94.50 104 LYS A CA 1
ATOM 807 C C . LYS A 1 104 ? -9.229 7.332 4.651 1.00 94.50 104 LYS A C 1
ATOM 809 O O . LYS A 1 104 ? -9.381 7.479 3.439 1.00 94.50 104 LYS A O 1
ATOM 814 N N . GLY A 1 105 ? -8.286 7.963 5.350 1.00 95.81 105 GLY A N 1
ATOM 815 C CA . GLY A 1 105 ? -7.351 8.909 4.748 1.00 95.81 105 GLY A CA 1
ATOM 816 C C . GLY A 1 105 ? -6.508 8.281 3.638 1.00 95.81 105 GLY A C 1
ATOM 817 O O . GLY A 1 105 ? -6.243 8.931 2.628 1.00 95.81 105 GLY A O 1
ATOM 818 N N . PHE A 1 106 ? -6.145 7.001 3.772 1.00 95.69 106 PHE A N 1
ATOM 819 C CA . PHE A 1 106 ? -5.434 6.274 2.723 1.00 95.69 106 PHE A CA 1
ATOM 820 C C . PHE A 1 106 ? -6.239 6.182 1.421 1.00 95.69 106 PHE A C 1
ATOM 822 O O . PHE A 1 106 ? -5.703 6.478 0.355 1.00 95.69 106 PHE A O 1
ATOM 829 N N . VAL A 1 107 ? -7.521 5.804 1.488 1.00 95.62 107 VAL A N 1
ATOM 830 C CA . VAL A 1 107 ? -8.376 5.687 0.293 1.00 95.62 107 VAL A CA 1
ATOM 831 C C . VAL A 1 107 ? -8.636 7.052 -0.343 1.00 95.62 107 VAL A C 1
ATOM 833 O O . VAL A 1 107 ? -8.562 7.173 -1.568 1.00 95.62 107 VAL A O 1
ATOM 836 N N . ASP A 1 108 ? -8.872 8.084 0.468 1.00 96.62 108 ASP A N 1
ATOM 837 C CA . ASP A 1 108 ? -9.057 9.452 -0.024 1.00 96.62 108 ASP A CA 1
ATOM 838 C C . ASP A 1 108 ? -7.798 9.949 -0.760 1.00 96.62 108 ASP A C 1
ATOM 840 O O . ASP A 1 108 ? -7.880 10.456 -1.882 1.00 96.62 108 ASP A O 1
ATOM 844 N N . GLY A 1 109 ? -6.613 9.725 -0.183 1.00 96.12 109 GLY A N 1
ATOM 845 C CA . GLY A 1 109 ? -5.333 10.043 -0.820 1.00 96.12 109 GLY A CA 1
ATOM 846 C C . GLY A 1 109 ? -5.073 9.227 -2.090 1.00 96.12 109 GLY A C 1
ATOM 847 O O . GLY A 1 109 ? -4.617 9.776 -3.094 1.00 96.12 109 GLY A O 1
ATOM 848 N N . ALA A 1 110 ? -5.411 7.934 -2.083 1.00 96.31 110 ALA A N 1
ATOM 849 C CA . ALA A 1 110 ? -5.273 7.060 -3.246 1.00 96.31 110 ALA A CA 1
ATOM 850 C C . ALA A 1 110 ? -6.138 7.531 -4.422 1.00 96.31 110 ALA A C 1
ATOM 852 O O . ALA A 1 110 ? -5.680 7.508 -5.564 1.00 96.31 110 ALA A O 1
ATOM 853 N N . LYS A 1 111 ? -7.358 8.013 -4.153 1.00 96.62 111 LYS A N 1
ATOM 854 C CA . LYS A 1 111 ? -8.232 8.588 -5.180 1.00 96.62 111 LYS A CA 1
ATOM 855 C C . LYS A 1 111 ? -7.615 9.838 -5.813 1.00 96.62 111 LYS A C 1
ATOM 857 O O . LYS A 1 111 ? -7.547 9.920 -7.035 1.00 96.62 111 LYS A O 1
ATOM 862 N N . MET A 1 112 ? -7.110 10.766 -4.998 1.00 96.62 112 MET A N 1
ATOM 863 C CA . MET A 1 112 ? -6.435 11.974 -5.495 1.00 96.62 112 MET A CA 1
ATOM 864 C C . MET A 1 112 ? -5.206 11.629 -6.345 1.00 96.62 112 MET A C 1
ATOM 866 O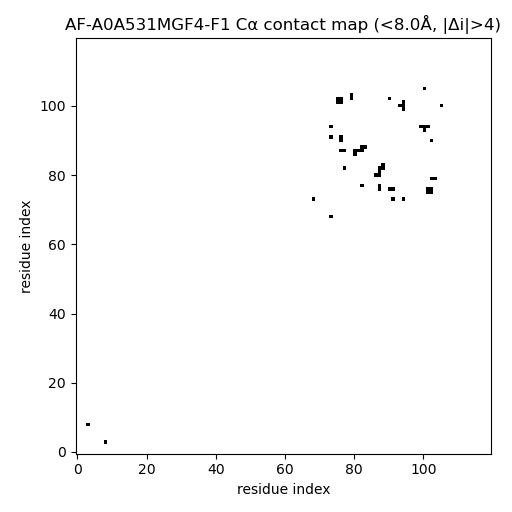 O . MET A 1 112 ? -5.006 12.193 -7.418 1.00 96.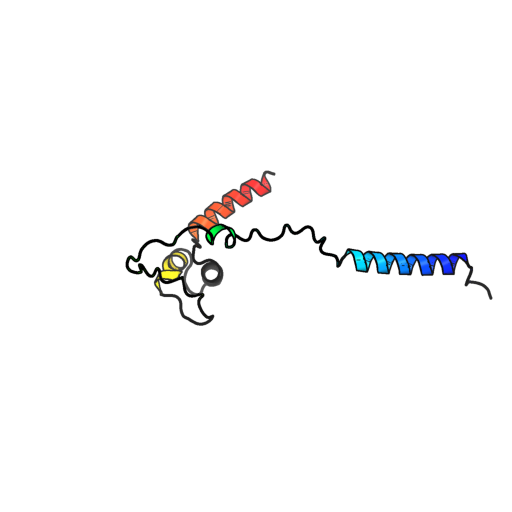62 112 MET A O 1
ATOM 870 N N . ALA A 1 113 ? -4.388 10.680 -5.881 1.00 96.06 113 ALA A N 1
ATOM 871 C CA . ALA A 1 113 ? -3.215 10.220 -6.617 1.00 96.06 113 ALA A CA 1
ATOM 872 C C . ALA A 1 113 ? -3.596 9.582 -7.959 1.00 96.06 113 ALA A C 1
ATOM 874 O O . ALA A 1 113 ? -2.966 9.872 -8.972 1.00 96.06 113 ALA A O 1
ATOM 875 N N . TYR A 1 114 ? -4.644 8.757 -7.978 1.00 96.62 114 TYR A N 1
ATOM 876 C CA . TYR A 1 114 ? -5.160 8.158 -9.205 1.00 96.62 114 TYR A CA 1
ATOM 877 C C . TYR A 1 114 ? -5.592 9.223 -10.219 1.00 96.62 114 TYR A C 1
ATOM 879 O O . TYR A 1 114 ? -5.183 9.159 -11.376 1.00 96.62 114 TYR A O 1
ATOM 887 N N . GLU A 1 115 ? -6.355 10.228 -9.784 1.00 96.50 115 GLU A N 1
ATOM 888 C CA . GLU A 1 115 ? -6.785 11.329 -10.652 1.00 96.50 115 GLU A CA 1
ATOM 889 C C . GLU A 1 115 ? -5.586 12.092 -11.234 1.00 96.50 115 GLU A C 1
ATOM 891 O O . GLU A 1 115 ? -5.547 12.331 -12.438 1.00 96.50 115 GLU A O 1
ATOM 896 N N . MET A 1 116 ? -4.569 12.400 -10.420 1.00 95.62 116 MET A N 1
ATOM 897 C CA . MET A 1 116 ? -3.348 13.059 -10.902 1.00 95.62 116 MET A CA 1
ATOM 898 C C . MET A 1 116 ? -2.588 12.221 -11.935 1.00 95.62 116 MET A C 1
ATOM 900 O O . MET A 1 116 ? -2.103 12.773 -12.915 1.00 95.62 116 MET A O 1
ATOM 904 N N . ILE A 1 117 ? -2.475 10.906 -11.725 1.00 94.44 117 ILE A N 1
ATOM 905 C CA . ILE A 1 117 ? -1.733 10.010 -12.624 1.00 94.44 117 ILE A CA 1
ATOM 906 C C . ILE A 1 117 ? -2.452 9.850 -13.965 1.00 94.44 117 ILE A C 1
ATOM 908 O O . ILE A 1 117 ? -1.799 9.805 -15.000 1.00 94.44 117 ILE A O 1
ATOM 912 N N . VAL A 1 118 ? -3.781 9.739 -13.957 1.00 95.50 118 VAL A N 1
ATOM 913 C CA . VAL A 1 118 ? -4.565 9.523 -15.185 1.00 95.50 118 VAL A CA 1
ATOM 914 C C . VAL A 1 118 ? -4.687 10.796 -16.021 1.00 95.50 118 VAL A C 1
ATOM 916 O O . VAL A 1 118 ? -4.799 10.708 -17.240 1.00 95.50 118 VAL A O 1
ATOM 919 N N . MET A 1 119 ? -4.685 11.966 -15.382 1.00 88.88 119 MET A N 1
ATOM 920 C CA . MET A 1 119 ? -4.786 13.259 -16.070 1.00 88.88 119 MET A CA 1
ATOM 921 C C . MET A 1 119 ? -3.437 13.797 -16.576 1.00 88.88 119 MET A C 1
ATOM 923 O O . MET A 1 119 ? -3.430 14.822 -17.260 1.00 88.88 119 MET A O 1
ATOM 927 N N . ALA A 1 120 ? -2.322 13.162 -16.204 1.00 69.88 120 ALA A N 1
ATOM 928 C CA . ALA A 1 120 ? -0.967 13.552 -16.596 1.00 69.88 120 ALA A CA 1
ATOM 929 C C . ALA A 1 120 ? -0.577 13.092 -18.010 1.00 69.88 120 ALA A C 1
ATOM 931 O O . ALA A 1 120 ? -1.135 12.085 -18.505 1.00 69.88 120 ALA A O 1
#

Secondary structure (DSSP, 8-state):
-----HHHHHHHHHHHHHHHHHHHHTT---S---PPP-TTSTTSSS------------------TTPPPPGGGGHHHHHHS-TTSHHHHHHHHHHHH-TT--HHHHHHHHHHHHHHHHH-